Protein AF-A0A7S3RLT0-F1 (afdb_monomer_lite)

pLDDT: mean 95.05, std 6.55, range [60.88, 98.69]

Organism: NCBI:txid141414

Radius of gyration: 16.34 Å; chains: 1; bounding box: 36×35×38 Å

Structure (mmCIF, N/CA/C/O backbone):
data_AF-A0A7S3RLT0-F1
#
_entry.id   AF-A0A7S3RLT0-F1
#
loop_
_atom_site.group_PDB
_atom_site.id
_atom_site.type_symbol
_atom_site.label_atom_id
_atom_site.label_alt_id
_atom_site.label_comp_id
_atom_site.label_asym_id
_atom_site.label_entity_id
_atom_site.label_seq_id
_atom_site.pdbx_PDB_ins_code
_atom_site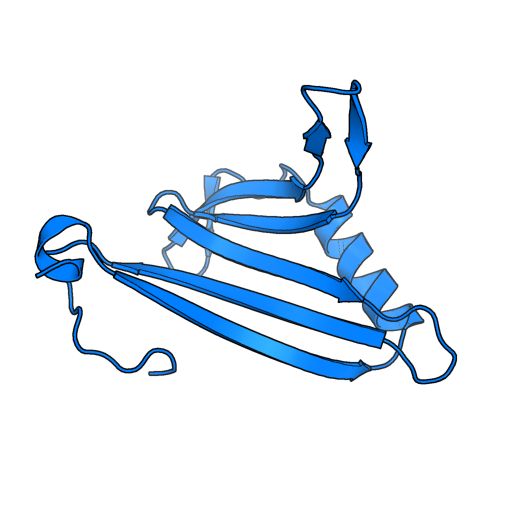.Cartn_x
_atom_site.Cartn_y
_atom_site.Cartn_z
_atom_site.occupancy
_atom_site.B_iso_or_equiv
_atom_site.auth_seq_id
_atom_site.auth_comp_id
_atom_site.auth_asym_id
_atom_site.auth_atom_id
_atom_site.pdbx_PDB_model_num
ATOM 1 N N . ALA A 1 1 ? 8.712 6.396 -23.563 1.00 84.81 1 ALA A N 1
ATOM 2 C CA . ALA A 1 1 ? 10.011 6.849 -23.026 1.00 84.81 1 ALA A CA 1
ATOM 3 C C . ALA A 1 1 ? 10.171 6.455 -21.555 1.00 84.81 1 ALA A C 1
ATOM 5 O O . ALA A 1 1 ? 11.007 5.615 -21.292 1.00 84.81 1 ALA A O 1
ATOM 6 N N . HIS A 1 2 ? 9.331 6.927 -20.620 1.00 97.31 2 HIS A N 1
ATOM 7 C CA . HIS A 1 2 ? 9.518 6.664 -19.179 1.00 97.31 2 HIS A CA 1
ATOM 8 C C . HIS A 1 2 ? 9.390 5.186 -18.748 1.00 97.31 2 HIS A C 1
ATOM 10 O O . HIS A 1 2 ? 10.306 4.644 -18.139 1.00 97.31 2 HIS A O 1
ATOM 16 N N . TRP A 1 3 ? 8.292 4.497 -19.094 1.00 97.06 3 TRP A N 1
ATOM 17 C CA . TRP A 1 3 ? 8.103 3.098 -18.667 1.00 97.06 3 TRP A CA 1
ATOM 18 C C . TRP A 1 3 ? 9.108 2.124 -19.283 1.00 97.06 3 TRP A C 1
ATOM 20 O O . TRP A 1 3 ? 9.428 1.108 -18.680 1.00 97.06 3 TRP A O 1
ATOM 30 N N . ALA A 1 4 ? 9.643 2.456 -20.457 1.00 96.38 4 ALA A N 1
ATOM 31 C CA . ALA A 1 4 ? 10.705 1.678 -21.083 1.00 96.38 4 ALA A CA 1
ATOM 32 C C . ALA A 1 4 ? 12.049 1.798 -20.338 1.00 96.38 4 ALA A C 1
ATOM 34 O O . ALA A 1 4 ? 12.927 0.972 -20.547 1.00 96.38 4 ALA A O 1
ATOM 35 N N . GLU A 1 5 ? 12.218 2.813 -19.488 1.00 97.25 5 GLU A N 1
ATOM 36 C CA . GLU A 1 5 ? 13.435 3.028 -18.702 1.00 97.25 5 GLU A CA 1
ATOM 37 C C . GLU A 1 5 ? 13.284 2.491 -17.273 1.00 97.25 5 GLU A C 1
ATOM 39 O O . GLU A 1 5 ? 14.143 1.754 -16.797 1.00 97.25 5 GLU A O 1
ATOM 44 N N . TYR A 1 6 ? 12.167 2.796 -16.605 1.00 97.50 6 TYR A N 1
ATOM 45 C CA . TYR A 1 6 ? 11.981 2.508 -15.173 1.00 97.50 6 TYR A CA 1
ATOM 46 C C . TYR A 1 6 ? 10.991 1.373 -14.876 1.00 97.50 6 TYR A C 1
ATOM 48 O O . TYR A 1 6 ? 10.887 0.905 -13.739 1.00 97.50 6 TYR A O 1
ATOM 56 N N . GLY A 1 7 ? 10.262 0.910 -15.889 1.00 97.62 7 GLY A N 1
ATOM 57 C CA . GLY A 1 7 ? 9.107 0.039 -15.728 1.00 97.62 7 GLY A CA 1
ATOM 58 C C . GLY A 1 7 ? 7.837 0.841 -15.457 1.00 97.62 7 GLY A C 1
ATOM 59 O O . GLY A 1 7 ? 7.834 2.076 -15.424 1.00 97.62 7 GLY A O 1
ATOM 60 N N . ARG A 1 8 ? 6.728 0.130 -15.281 1.00 97.62 8 ARG A N 1
ATOM 61 C CA . ARG A 1 8 ? 5.413 0.709 -15.005 1.00 97.62 8 ARG A CA 1
ATOM 62 C C . ARG A 1 8 ? 4.916 0.226 -13.653 1.00 97.62 8 ARG A C 1
ATOM 64 O O . ARG A 1 8 ? 4.919 -0.967 -13.373 1.00 97.62 8 ARG A O 1
ATOM 71 N N . ASN A 1 9 ? 4.433 1.165 -12.850 1.00 97.50 9 ASN A N 1
ATOM 72 C CA . ASN A 1 9 ? 3.594 0.869 -11.701 1.00 97.50 9 ASN A CA 1
ATOM 73 C C . ASN A 1 9 ? 2.138 1.010 -12.138 1.00 97.50 9 ASN A C 1
ATOM 75 O O . ASN A 1 9 ? 1.640 2.121 -12.333 1.00 97.50 9 ASN A O 1
ATOM 79 N N . TYR A 1 10 ? 1.474 -0.118 -12.362 1.00 97.25 10 TYR A N 1
ATOM 80 C CA . TYR A 1 10 ? 0.039 -0.142 -12.599 1.00 97.25 10 TYR A CA 1
ATOM 81 C C . TYR A 1 10 ? -0.662 0.226 -11.308 1.00 97.25 10 TYR A C 1
ATOM 83 O O . TYR A 1 10 ? -0.461 -0.448 -10.304 1.00 97.25 10 TYR A O 1
ATOM 91 N N . TYR A 1 11 ? -1.450 1.293 -11.330 1.00 97.38 11 TYR A N 1
ATOM 92 C CA . TYR A 1 11 ? -2.088 1.825 -10.139 1.00 97.38 11 TYR A CA 1
ATOM 93 C C . TYR A 1 11 ? -3.603 1.843 -10.302 1.00 97.38 11 TYR A C 1
ATOM 95 O O . TYR A 1 11 ? -4.120 2.369 -11.289 1.00 97.38 11 TYR A O 1
ATOM 103 N N . ALA A 1 12 ? -4.297 1.335 -9.290 1.00 96.75 12 ALA A N 1
ATOM 104 C CA . ALA A 1 12 ? -5.739 1.434 -9.156 1.00 96.75 12 ALA A CA 1
ATOM 105 C C . ALA A 1 12 ? -6.113 1.833 -7.725 1.00 96.75 12 ALA A C 1
ATOM 107 O O . ALA A 1 12 ? -5.441 1.476 -6.751 1.00 96.75 12 ALA A O 1
ATOM 108 N N . ARG A 1 13 ? -7.221 2.568 -7.595 1.00 97.56 13 ARG A N 1
ATOM 109 C CA . ARG A 1 13 ? -7.824 2.911 -6.307 1.00 97.56 13 ARG A CA 1
ATOM 110 C C . ARG A 1 13 ? -9.285 2.500 -6.313 1.00 97.56 13 ARG A C 1
ATOM 112 O O . ARG A 1 13 ? -10.032 2.906 -7.196 1.00 97.56 13 ARG A O 1
ATOM 119 N N . TYR A 1 14 ? -9.671 1.744 -5.298 1.00 97.38 14 TYR A N 1
ATOM 120 C CA . TYR A 1 14 ? -11.047 1.359 -5.037 1.00 97.38 14 TYR A CA 1
ATOM 121 C C . TYR A 1 14 ? -11.508 2.066 -3.769 1.00 97.38 14 TYR A C 1
ATOM 123 O O . TYR A 1 14 ? -10.897 1.905 -2.710 1.00 97.38 14 TYR A O 1
ATOM 131 N N . ASP A 1 15 ? -12.580 2.843 -3.887 1.00 97.00 15 ASP A N 1
ATOM 132 C CA . ASP A 1 15 ? -13.227 3.508 -2.763 1.00 97.00 15 ASP A CA 1
ATOM 133 C C . ASP A 1 15 ? -14.538 2.763 -2.461 1.00 97.00 15 ASP A C 1
ATOM 135 O O . ASP A 1 15 ? -15.490 2.805 -3.236 1.00 97.00 15 ASP A O 1
ATOM 139 N N . TYR A 1 16 ? -14.570 2.042 -1.340 1.00 95.94 16 TYR A N 1
ATOM 140 C CA . TYR A 1 16 ? -15.775 1.394 -0.827 1.00 95.94 16 TYR A CA 1
ATOM 141 C C . TYR A 1 16 ? -16.468 2.368 0.118 1.00 95.94 16 TYR A C 1
ATOM 143 O O . TYR A 1 16 ? -16.078 2.492 1.280 1.00 95.94 16 TYR A O 1
ATOM 151 N N . GLU A 1 17 ? -17.439 3.107 -0.405 1.00 94.81 17 GLU A N 1
ATOM 152 C CA . GLU A 1 17 ? -18.134 4.178 0.311 1.00 94.81 17 GLU A CA 1
ATOM 153 C C . GLU A 1 17 ? -19.365 3.678 1.074 1.00 94.81 17 GLU A C 1
ATOM 155 O O . GLU A 1 17 ? -19.983 2.682 0.702 1.00 94.81 17 GLU A O 1
ATOM 160 N N . GLY A 1 18 ? -19.731 4.388 2.147 1.00 93.00 18 GLY A N 1
ATOM 161 C CA . GLY A 1 18 ? -20.939 4.100 2.926 1.00 93.00 18 GLY A CA 1
ATOM 162 C C . GLY A 1 18 ? -20.924 2.738 3.625 1.00 93.00 18 GLY A C 1
ATOM 163 O O . GLY A 1 18 ? -21.984 2.201 3.939 1.00 93.00 18 GLY A O 1
ATOM 164 N N . VAL A 1 19 ? -19.741 2.158 3.853 1.00 94.25 19 VAL A N 1
ATOM 165 C CA . VAL A 1 19 ? -19.611 0.848 4.499 1.00 94.25 19 VAL A CA 1
ATOM 166 C C . VAL A 1 19 ? -19.856 0.940 6.005 1.00 94.25 19 VAL A C 1
ATOM 168 O O . VAL A 1 19 ? -19.658 1.992 6.627 1.00 94.25 19 VAL A O 1
ATOM 171 N N . ASP A 1 20 ? -20.260 -0.184 6.603 1.00 94.00 20 ASP A N 1
ATOM 172 C CA . ASP A 1 20 ? -20.437 -0.297 8.050 1.00 94.00 20 ASP A CA 1
ATOM 173 C C . ASP A 1 20 ? -19.114 -0.008 8.770 1.00 94.00 20 ASP A C 1
ATOM 175 O O . ASP A 1 20 ? -18.099 -0.686 8.566 1.00 94.00 20 ASP A O 1
ATOM 179 N N . LYS A 1 21 ? -19.120 1.043 9.592 1.00 92.56 21 LYS A N 1
ATOM 180 C CA . LYS A 1 21 ? -17.912 1.539 10.248 1.00 92.56 21 LYS A CA 1
ATOM 181 C C . LYS A 1 21 ? -17.359 0.534 11.270 1.00 92.56 21 LYS A C 1
ATOM 183 O O . LYS A 1 21 ? -16.186 0.193 11.119 1.00 92.56 21 LYS A O 1
ATOM 188 N N . PRO A 1 22 ? -18.141 0.009 12.238 1.00 93.56 22 PRO A N 1
ATOM 189 C CA . PRO A 1 22 ? -17.636 -0.986 13.187 1.00 93.56 22 PRO A CA 1
ATOM 190 C C . PRO A 1 22 ? -17.011 -2.216 12.517 1.00 93.56 22 PRO A C 1
ATOM 192 O O . PRO A 1 22 ? -15.932 -2.655 12.911 1.00 93.56 22 PRO A O 1
ATOM 195 N N . LYS A 1 23 ? -17.636 -2.752 11.462 1.00 95.62 23 LYS A N 1
ATOM 196 C CA . LYS A 1 23 ? -17.097 -3.898 10.716 1.00 95.62 23 LYS A CA 1
ATOM 197 C C . LYS A 1 23 ? -15.843 -3.554 9.927 1.00 95.62 23 LYS A C 1
ATOM 199 O O . LYS A 1 23 ? -14.928 -4.371 9.847 1.00 95.62 23 LYS A O 1
ATOM 204 N N . SER A 1 24 ? -15.764 -2.342 9.388 1.00 95.38 24 SER A N 1
ATOM 205 C CA . SER A 1 24 ? -14.550 -1.862 8.728 1.00 95.38 24 SER A CA 1
ATOM 206 C C . SER A 1 24 ? -13.398 -1.689 9.722 1.00 95.38 24 SER A C 1
ATOM 208 O O . SER A 1 24 ? -12.268 -2.060 9.418 1.00 95.38 24 SER A O 1
ATOM 210 N N . GLU A 1 25 ? -13.667 -1.181 10.926 1.00 95.12 25 GLU A N 1
ATOM 211 C CA . GLU A 1 25 ? -12.680 -1.078 12.009 1.00 95.12 25 GLU A CA 1
ATOM 212 C C . GLU A 1 25 ? -12.196 -2.465 12.464 1.00 95.12 25 GLU A C 1
ATOM 214 O O . GLU A 1 25 ? -10.989 -2.670 12.592 1.00 95.12 25 GLU A O 1
ATOM 219 N N . GLU A 1 26 ? -13.104 -3.435 12.618 1.00 97.38 26 GLU A N 1
ATOM 220 C CA . GLU A 1 26 ? -12.780 -4.837 12.932 1.00 97.38 26 GLU A CA 1
ATOM 221 C C . GLU A 1 26 ? -11.868 -5.459 11.859 1.00 97.38 26 GLU A C 1
ATOM 223 O O . GLU A 1 26 ? -10.839 -6.057 12.180 1.00 97.38 26 GLU A O 1
ATOM 228 N N . MET A 1 27 ? -12.192 -5.255 10.578 1.00 97.69 27 MET A N 1
ATOM 229 C CA . MET A 1 27 ? -11.378 -5.716 9.449 1.00 97.69 27 MET A CA 1
ATOM 230 C C . MET A 1 27 ? -9.963 -5.115 9.483 1.00 97.69 27 MET A C 1
ATOM 232 O O . MET A 1 27 ? -8.974 -5.839 9.334 1.00 97.69 27 MET A O 1
ATOM 236 N N . MET A 1 28 ? -9.849 -3.800 9.697 1.00 97.69 28 MET A N 1
ATOM 237 C CA . MET A 1 28 ? -8.553 -3.121 9.792 1.00 97.69 28 MET A CA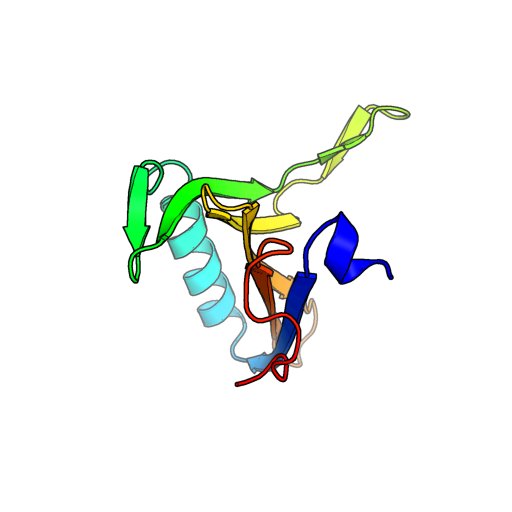 1
ATOM 238 C C . MET A 1 28 ? -7.751 -3.620 11.001 1.00 97.69 28 MET A C 1
ATOM 240 O O . MET A 1 28 ? -6.562 -3.905 10.869 1.00 97.69 28 MET A O 1
ATOM 244 N N . ALA A 1 29 ? -8.392 -3.801 12.159 1.00 97.69 29 ALA A N 1
ATOM 245 C CA . ALA A 1 29 ? -7.749 -4.331 13.359 1.00 97.69 29 ALA A CA 1
ATOM 246 C C . ALA A 1 29 ? -7.230 -5.765 13.154 1.00 97.69 29 ALA A C 1
ATOM 248 O O . ALA A 1 29 ? -6.103 -6.067 13.543 1.00 97.69 29 ALA A O 1
ATOM 249 N N . ALA A 1 30 ? -8.001 -6.626 12.484 1.00 98.06 30 ALA A N 1
ATOM 250 C CA . ALA A 1 30 ? -7.598 -7.998 12.173 1.00 98.06 30 ALA A CA 1
ATOM 251 C C . ALA A 1 30 ? -6.402 -8.072 11.206 1.00 98.06 30 ALA A C 1
ATOM 253 O O . ALA A 1 30 ? -5.590 -8.997 11.281 1.00 98.06 30 ALA A O 1
ATOM 254 N N . MET A 1 31 ? -6.277 -7.112 10.287 1.00 97.75 31 MET A N 1
ATOM 255 C CA . MET A 1 31 ? -5.085 -6.992 9.444 1.00 97.75 31 MET A CA 1
ATOM 256 C C . MET A 1 31 ? -3.889 -6.450 10.239 1.00 97.75 31 MET A C 1
ATOM 258 O O . MET A 1 31 ? -2.793 -7.003 10.148 1.00 97.75 31 MET A O 1
ATOM 262 N N . ALA A 1 32 ? -4.099 -5.416 11.058 1.00 97.75 32 ALA A N 1
ATOM 263 C CA . ALA A 1 32 ? -3.062 -4.825 11.900 1.00 97.75 32 ALA A CA 1
ATOM 264 C C . ALA A 1 32 ? -2.486 -5.829 12.913 1.00 97.75 32 ALA A C 1
ATOM 266 O O . ALA A 1 32 ? -1.275 -5.862 13.118 1.00 97.75 32 ALA A O 1
ATOM 267 N N . SER A 1 33 ? -3.314 -6.709 13.488 1.00 97.88 33 SER A N 1
ATOM 268 C CA . SER A 1 33 ? -2.866 -7.740 14.436 1.00 97.88 33 SER A CA 1
ATOM 269 C C . SER A 1 33 ? -1.934 -8.784 13.813 1.00 97.88 33 SER A C 1
ATOM 271 O O . SER A 1 33 ? -1.303 -9.550 14.535 1.00 97.88 33 SER A O 1
ATOM 273 N N . LYS A 1 34 ? -1.860 -8.844 12.478 1.00 96.56 34 LYS A N 1
ATOM 274 C CA . LYS A 1 34 ? -0.961 -9.727 11.725 1.00 96.56 34 LYS A CA 1
ATOM 275 C C . LYS A 1 34 ? 0.294 -9.009 11.230 1.00 96.56 34 LYS A C 1
ATOM 277 O O . LYS A 1 34 ? 1.067 -9.622 10.496 1.00 96.56 34 LYS A O 1
ATOM 282 N N . ALA A 1 35 ? 0.501 -7.736 11.577 1.00 96.94 35 ALA A N 1
ATOM 283 C CA . ALA A 1 35 ? 1.685 -6.975 11.177 1.00 96.94 35 ALA A CA 1
ATOM 284 C C . ALA A 1 35 ? 2.981 -7.745 11.497 1.00 96.94 35 ALA A C 1
ATOM 286 O O . ALA A 1 35 ? 3.126 -8.342 12.561 1.00 96.94 35 ALA A O 1
ATOM 287 N N . GLY A 1 36 ? 3.899 -7.787 10.534 1.00 97.06 36 GLY A N 1
ATOM 288 C CA . GLY A 1 36 ? 5.158 -8.530 10.571 1.00 97.06 36 GLY A CA 1
ATOM 289 C C . GLY A 1 36 ? 5.027 -10.046 10.387 1.00 97.06 36 GLY A C 1
ATOM 290 O O . GLY A 1 36 ? 5.972 -10.677 9.919 1.00 97.06 36 GLY A O 1
ATOM 291 N N . ALA A 1 37 ? 3.873 -10.639 10.702 1.00 97.88 37 ALA A N 1
ATOM 292 C CA . ALA A 1 37 ? 3.692 -12.090 10.723 1.00 97.88 37 ALA A CA 1
ATOM 293 C C . ALA A 1 37 ? 3.621 -12.744 9.333 1.00 97.88 37 ALA A C 1
ATOM 295 O O . ALA A 1 37 ? 3.691 -13.966 9.237 1.00 97.88 37 ALA A O 1
ATOM 296 N N . LEU A 1 38 ? 3.451 -11.959 8.264 1.00 97.06 38 LEU A N 1
ATOM 297 C CA . LEU A 1 38 ? 3.286 -12.476 6.900 1.00 97.06 38 LEU A CA 1
ATOM 298 C C . LEU A 1 38 ? 4.534 -12.286 6.033 1.00 97.06 38 LEU A C 1
ATOM 300 O O . LEU A 1 38 ? 4.552 -12.737 4.887 1.00 97.06 38 LEU A O 1
ATOM 304 N N . LYS A 1 39 ? 5.582 -11.644 6.557 1.00 97.75 39 LYS A N 1
ATOM 305 C CA . LYS A 1 39 ? 6.855 -11.489 5.851 1.00 97.75 39 LYS A CA 1
ATOM 306 C C . LYS A 1 39 ? 7.435 -12.855 5.458 1.00 97.75 39 LYS A C 1
ATOM 308 O O . LYS A 1 39 ? 7.483 -13.769 6.276 1.00 97.75 39 LYS A O 1
ATOM 313 N N . GLY A 1 40 ? 7.883 -12.980 4.210 1.00 97.81 40 GLY A N 1
ATOM 314 C CA . GLY A 1 40 ? 8.427 -14.212 3.629 1.00 97.81 40 GLY A CA 1
ATOM 315 C C . GLY A 1 40 ? 7.368 -15.231 3.195 1.00 97.81 40 GLY A C 1
ATOM 316 O O . GLY A 1 40 ? 7.706 -16.248 2.595 1.00 97.81 40 GLY A O 1
ATOM 317 N N . THR A 1 41 ? 6.081 -14.983 3.463 1.00 98.00 41 THR A N 1
ATOM 318 C CA . THR A 1 41 ? 5.001 -15.800 2.893 1.00 98.00 41 THR A CA 1
ATOM 319 C C . THR A 1 41 ? 4.691 -15.358 1.464 1.00 98.00 41 THR A C 1
ATOM 321 O O . THR A 1 41 ? 4.963 -14.219 1.079 1.00 98.00 41 THR A O 1
ATOM 324 N N . SER A 1 42 ? 4.114 -16.260 0.668 1.00 97.06 42 SER A N 1
ATOM 325 C CA . SER A 1 42 ? 3.701 -15.982 -0.709 1.00 97.06 42 SER A CA 1
ATOM 326 C C . SER A 1 42 ? 2.184 -16.013 -0.857 1.00 97.06 42 SER A C 1
ATOM 328 O O . SER A 1 42 ? 1.521 -16.927 -0.367 1.00 97.06 42 SER A O 1
ATOM 330 N N . VAL A 1 43 ? 1.640 -15.043 -1.588 1.00 92.62 43 VAL A N 1
ATOM 331 C CA . VAL A 1 43 ? 0.220 -14.958 -1.950 1.00 92.62 43 VAL A CA 1
ATOM 332 C C . VAL A 1 43 ? 0.136 -14.780 -3.459 1.00 92.62 43 VAL A C 1
ATOM 334 O O . VAL A 1 43 ? 0.733 -13.856 -4.000 1.00 92.62 43 VAL A O 1
ATOM 337 N N . GLN A 1 44 ? -0.583 -15.672 -4.149 1.00 91.19 44 GLN A N 1
ATOM 338 C CA . GLN A 1 44 ? -0.695 -15.654 -5.619 1.00 91.19 44 GLN A CA 1
ATOM 339 C C . GLN A 1 44 ? 0.674 -15.605 -6.331 1.00 91.19 44 GLN A C 1
ATOM 341 O O . GLN A 1 44 ? 0.855 -14.902 -7.320 1.00 91.19 44 GLN A O 1
ATOM 346 N N . GLY A 1 45 ? 1.671 -16.315 -5.791 1.00 94.31 45 GLY A N 1
ATOM 347 C CA . GLY A 1 45 ? 3.034 -16.334 -6.334 1.00 94.31 45 GLY A CA 1
ATOM 348 C C . GLY A 1 45 ? 3.863 -15.068 -6.076 1.00 94.31 45 GLY A C 1
ATOM 349 O O . GLY A 1 45 ? 4.987 -14.989 -6.557 1.00 94.31 45 GLY A O 1
ATOM 350 N N . MET A 1 46 ? 3.348 -14.096 -5.316 1.00 96.19 46 MET A N 1
ATOM 351 C CA 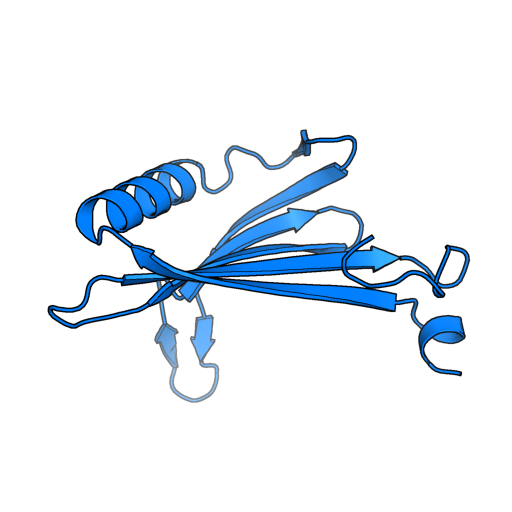. MET A 1 46 ? 4.081 -12.893 -4.912 1.00 96.19 46 MET A CA 1
ATOM 352 C C . MET A 1 46 ? 4.509 -12.997 -3.446 1.00 96.19 46 MET A C 1
ATOM 354 O O . MET A 1 46 ? 3.673 -13.210 -2.566 1.00 96.19 46 MET A O 1
ATOM 358 N N . GLU A 1 47 ? 5.802 -12.825 -3.177 1.00 98.31 47 GLU A N 1
ATOM 359 C CA . GLU A 1 47 ? 6.364 -12.891 -1.826 1.00 98.31 47 GLU A CA 1
ATOM 360 C C . GLU A 1 47 ? 6.235 -11.550 -1.094 1.00 98.31 47 GLU A C 1
ATOM 362 O O . GLU A 1 47 ? 6.570 -10.494 -1.635 1.00 98.31 47 GLU A O 1
ATOM 367 N N . ILE A 1 48 ? 5.769 -11.587 0.155 1.00 98.44 48 ILE A N 1
ATOM 368 C CA . ILE A 1 48 ? 5.602 -10.406 1.006 1.00 98.44 48 ILE A CA 1
ATOM 369 C C . ILE A 1 48 ? 6.945 -10.037 1.649 1.00 98.44 48 ILE A C 1
ATOM 371 O O . ILE A 1 48 ? 7.459 -10.755 2.507 1.00 98.44 48 ILE A O 1
ATOM 375 N N . ALA A 1 49 ? 7.478 -8.866 1.304 1.00 98.44 49 ALA A N 1
ATOM 376 C CA . ALA A 1 49 ? 8.674 -8.293 1.919 1.00 98.44 49 ALA A CA 1
ATOM 377 C C . ALA A 1 49 ? 8.369 -7.605 3.261 1.00 98.44 49 ALA A C 1
ATOM 379 O O . ALA A 1 49 ? 9.136 -7.732 4.221 1.00 98.44 49 ALA A O 1
ATOM 380 N N . THR A 1 50 ? 7.237 -6.900 3.331 1.00 98.06 50 THR A N 1
ATOM 381 C CA . THR A 1 50 ? 6.791 -6.159 4.518 1.00 98.06 50 THR A CA 1
ATOM 382 C C . THR A 1 50 ? 5.276 -6.223 4.625 1.00 98.06 50 THR A C 1
ATOM 384 O O . THR A 1 50 ? 4.574 -5.996 3.641 1.00 98.06 50 THR A O 1
ATOM 387 N N . ASN A 1 51 ? 4.760 -6.457 5.830 1.00 98.31 51 ASN A N 1
ATOM 388 C CA . ASN A 1 51 ? 3.365 -6.188 6.142 1.00 98.31 51 ASN A CA 1
ATOM 389 C C . ASN A 1 51 ? 3.271 -5.431 7.470 1.00 98.31 51 ASN A C 1
ATOM 391 O O . ASN A 1 51 ? 3.709 -5.937 8.498 1.00 98.31 51 ASN A O 1
ATOM 395 N N . ASP A 1 52 ? 2.763 -4.206 7.465 1.00 98.38 52 ASP A N 1
ATOM 396 C CA . ASP A 1 52 ? 2.808 -3.339 8.644 1.00 98.38 52 ASP A CA 1
ATOM 397 C C . ASP A 1 52 ? 1.647 -2.344 8.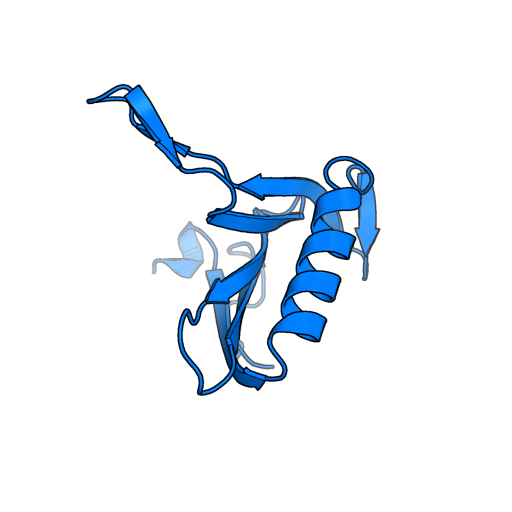707 1.00 98.38 52 ASP A C 1
ATOM 399 O O . ASP A 1 52 ? 0.804 -2.258 7.810 1.00 98.38 52 ASP A O 1
ATOM 403 N N . VAL A 1 53 ? 1.603 -1.604 9.814 1.00 98.31 53 VAL A N 1
ATOM 404 C CA . VAL A 1 53 ? 0.778 -0.409 9.967 1.00 98.31 53 VAL A CA 1
ATOM 405 C C . VAL A 1 53 ? 1.704 0.792 9.821 1.00 98.31 53 VAL A C 1
ATOM 407 O O . VAL A 1 53 ? 2.635 0.955 10.605 1.00 98.31 53 VAL A O 1
ATOM 410 N N . PHE A 1 54 ? 1.469 1.617 8.805 1.00 98.12 54 PHE A N 1
ATOM 411 C CA . PHE A 1 54 ? 2.336 2.736 8.474 1.00 98.12 54 PHE A CA 1
ATOM 412 C C . PHE A 1 54 ? 2.342 3.792 9.583 1.00 98.12 54 PHE A C 1
ATOM 414 O O . PHE A 1 54 ? 1.291 4.278 10.020 1.00 98.12 54 PHE A O 1
ATOM 421 N N . GLU A 1 55 ? 3.553 4.161 9.982 1.00 97.50 55 GLU A N 1
ATOM 422 C CA . GLU A 1 55 ? 3.872 5.252 10.889 1.00 97.50 55 GLU A CA 1
ATOM 423 C C . GLU A 1 55 ? 4.913 6.144 10.212 1.00 97.50 55 GLU A C 1
ATOM 425 O O . GLU A 1 55 ? 5.808 5.658 9.515 1.00 97.50 55 GLU A O 1
ATOM 430 N N . TYR A 1 56 ? 4.775 7.451 10.398 1.00 98.00 56 TYR A N 1
ATOM 431 C CA . TYR A 1 56 ? 5.714 8.441 9.891 1.00 98.00 56 TYR A CA 1
ATOM 432 C C . TYR A 1 56 ? 6.132 9.374 11.022 1.00 98.00 56 TYR A C 1
ATOM 434 O O . TYR A 1 56 ? 5.271 9.925 11.711 1.00 98.00 56 TYR A O 1
ATOM 442 N N . THR A 1 57 ? 7.442 9.549 11.176 1.00 98.19 57 THR A N 1
ATOM 443 C CA . THR A 1 57 ? 8.041 10.546 12.064 1.00 98.19 57 THR A CA 1
ATOM 444 C C . THR A 1 57 ? 8.568 11.682 11.208 1.00 98.19 57 THR A C 1
ATOM 446 O O . THR A 1 57 ? 9.441 11.462 10.365 1.00 98.19 57 THR A O 1
ATOM 449 N N . ASP A 1 58 ? 8.033 12.879 11.409 1.00 98.00 58 ASP A N 1
ATOM 450 C CA . ASP A 1 58 ? 8.443 14.054 10.658 1.00 98.00 58 ASP A CA 1
ATOM 451 C C . ASP A 1 58 ? 9.860 14.498 11.073 1.00 98.00 58 ASP A C 1
ATOM 453 O O . ASP A 1 58 ? 10.125 14.672 12.265 1.00 98.00 58 ASP A O 1
ATOM 457 N N . PRO A 1 59 ? 10.803 14.666 10.128 1.00 97.81 59 PRO A N 1
ATOM 458 C CA . PRO A 1 59 ? 12.186 15.006 10.453 1.00 97.81 59 PRO A CA 1
ATOM 459 C C . PRO A 1 59 ? 12.396 16.491 10.791 1.00 97.81 59 PRO A C 1
ATOM 461 O O . PRO A 1 59 ? 13.497 16.854 11.203 1.00 97.81 59 PRO A O 1
ATOM 464 N N . VAL A 1 60 ? 11.394 17.354 10.590 1.00 98.31 60 VAL A N 1
ATOM 465 C CA . VAL A 1 60 ? 11.460 18.794 10.878 1.00 98.31 60 VAL A CA 1
ATOM 466 C C . VAL A 1 60 ? 10.989 19.076 12.299 1.00 98.31 60 VAL A C 1
ATOM 468 O O . VAL A 1 60 ? 11.692 19.759 13.043 1.00 98.31 60 VAL A O 1
ATOM 471 N N . ASP A 1 61 ? 9.821 18.555 12.679 1.00 98.00 61 ASP A N 1
ATOM 472 C CA . ASP A 1 61 ? 9.207 18.839 13.985 1.00 98.00 61 ASP A CA 1
ATOM 473 C C . ASP A 1 61 ? 9.173 17.642 14.952 1.00 98.00 61 ASP A C 1
ATOM 475 O O . ASP A 1 61 ? 8.840 17.806 16.127 1.00 98.00 61 ASP A O 1
ATOM 479 N N . GLY A 1 62 ? 9.558 16.446 14.497 1.00 97.75 62 GLY A N 1
ATOM 480 C CA . GLY A 1 62 ? 9.576 15.228 15.309 1.00 97.75 62 GLY A CA 1
ATOM 481 C C . GLY A 1 62 ? 8.192 14.647 15.604 1.00 97.75 62 GLY A C 1
ATOM 482 O O . GLY A 1 62 ? 8.086 13.699 16.388 1.00 97.75 62 GLY A O 1
ATOM 483 N N . SER A 1 63 ? 7.124 15.194 15.018 1.00 98.12 63 SER A N 1
ATOM 484 C CA . SER A 1 63 ? 5.768 14.686 15.203 1.00 98.12 63 SER A CA 1
ATOM 485 C C . SER A 1 63 ? 5.622 13.276 14.633 1.00 98.12 63 SER A C 1
ATOM 487 O O . SER A 1 63 ? 6.231 12.911 13.628 1.00 98.12 63 SER A O 1
ATOM 489 N N . VAL A 1 64 ? 4.806 12.454 15.297 1.00 98.06 64 VAL A N 1
ATOM 490 C CA . VAL A 1 64 ? 4.618 11.045 14.935 1.00 98.06 64 VAL A CA 1
ATOM 491 C C . VAL A 1 64 ? 3.171 10.800 14.528 1.00 98.06 64 VAL A C 1
ATOM 493 O O . VAL A 1 64 ? 2.256 10.846 15.352 1.00 98.06 64 VAL A O 1
ATOM 496 N N . SER A 1 65 ? 2.970 10.484 13.252 1.00 97.69 65 SER A N 1
ATOM 497 C CA . SER A 1 65 ? 1.679 10.105 12.681 1.00 97.69 65 SER A CA 1
ATOM 498 C C . SER A 1 65 ? 1.564 8.587 12.604 1.00 97.69 65 SER A C 1
ATOM 500 O O . SER A 1 65 ? 2.125 7.957 11.709 1.00 97.69 65 SER A O 1
ATOM 502 N N . LYS A 1 66 ? 0.813 7.995 13.535 1.00 96.31 66 LYS A N 1
ATOM 503 C CA . LYS A 1 66 ? 0.561 6.543 13.595 1.00 96.31 66 LYS A CA 1
ATOM 504 C C . LYS A 1 66 ? -0.696 6.152 12.823 1.00 96.31 66 LYS A C 1
ATOM 506 O O . LYS A 1 66 ? -1.541 7.003 12.540 1.00 96.31 66 LYS A O 1
ATOM 511 N N . ASN A 1 67 ? -0.853 4.858 12.543 1.00 94.12 67 ASN A N 1
ATOM 512 C CA . ASN A 1 67 ? -2.070 4.271 11.964 1.00 94.12 67 ASN A CA 1
ATOM 513 C C . ASN A 1 67 ? -2.473 4.868 10.600 1.00 94.12 67 ASN A C 1
ATOM 515 O O . ASN A 1 67 ? -3.657 5.001 10.299 1.00 94.12 67 ASN A O 1
ATOM 519 N N . GLN A 1 68 ? -1.498 5.234 9.762 1.00 96.69 68 GLN A N 1
ATOM 520 C CA . GLN A 1 68 ? -1.746 5.965 8.509 1.00 96.69 68 GLN A CA 1
ATOM 521 C C . GLN A 1 68 ? -2.130 5.076 7.314 1.00 96.69 68 GLN A C 1
ATOM 523 O O . GLN A 1 68 ? -2.435 5.574 6.225 1.00 96.69 68 GLN A O 1
ATOM 528 N N . GLY A 1 69 ? -2.174 3.763 7.523 1.00 97.31 69 GLY A N 1
ATOM 529 C CA . GLY A 1 69 ? -2.624 2.774 6.552 1.00 97.31 69 GLY A CA 1
ATOM 530 C C . GLY A 1 69 ? -1.967 1.426 6.803 1.00 97.31 69 GLY A C 1
ATOM 531 O O . GLY A 1 69 ? -0.872 1.361 7.349 1.00 97.31 69 GLY A O 1
ATOM 532 N N . ILE A 1 70 ? -2.627 0.347 6.406 1.00 98.50 70 ILE A N 1
ATOM 533 C CA . ILE A 1 70 ? -2.059 -1.002 6.472 1.00 98.50 70 ILE A CA 1
ATOM 534 C C . ILE A 1 70 ? -1.405 -1.283 5.131 1.00 98.50 70 ILE A C 1
ATOM 536 O O . ILE A 1 70 ? -2.043 -1.076 4.099 1.00 98.50 70 ILE A O 1
ATOM 540 N N . ARG A 1 71 ? -0.151 -1.733 5.132 1.00 98.69 71 ARG A N 1
ATOM 541 C CA . ARG A 1 71 ? 0.615 -1.977 3.908 1.00 98.69 71 ARG A CA 1
ATOM 542 C C . ARG A 1 71 ? 0.972 -3.446 3.791 1.00 98.69 71 ARG A C 1
ATOM 544 O O . ARG A 1 71 ? 1.388 -4.065 4.764 1.00 98.69 71 ARG A O 1
ATOM 551 N N . PHE A 1 72 ? 0.885 -3.956 2.574 1.00 98.44 72 PHE A N 1
ATOM 552 C CA . PHE A 1 72 ? 1.503 -5.197 2.134 1.00 98.44 72 PHE A CA 1
ATOM 553 C C . PHE A 1 72 ? 2.420 -4.827 0.976 1.00 98.44 72 PHE A C 1
ATOM 555 O O . PHE A 1 72 ? 1.945 -4.345 -0.049 1.00 98.44 72 PHE A O 1
ATOM 562 N N . ILE A 1 73 ? 3.725 -4.981 1.158 1.00 98.50 73 ILE A N 1
ATOM 563 C CA . ILE A 1 73 ? 4.746 -4.658 0.161 1.00 98.50 73 ILE A CA 1
ATOM 564 C C . ILE A 1 73 ? 5.396 -5.968 -0.249 1.00 98.50 73 ILE A C 1
ATOM 566 O O . ILE A 1 73 ? 5.832 -6.741 0.607 1.00 98.50 73 ILE A O 1
ATOM 570 N N . PHE A 1 74 ? 5.448 -6.208 -1.550 1.00 98.62 74 PHE A N 1
ATOM 571 C CA . PHE A 1 74 ? 6.014 -7.409 -2.137 1.00 98.62 74 PHE A CA 1
ATOM 572 C C . PHE A 1 74 ? 7.478 -7.189 -2.521 1.00 98.62 74 PHE A C 1
ATOM 574 O O . PHE A 1 74 ? 7.939 -6.056 -2.676 1.00 98.62 74 PHE A O 1
ATOM 581 N N . THR A 1 75 ? 8.224 -8.281 -2.660 1.00 98.38 75 THR A N 1
ATOM 582 C CA . THR A 1 75 ? 9.656 -8.249 -3.004 1.00 98.38 75 THR A CA 1
ATOM 583 C C . THR A 1 75 ? 9.934 -7.658 -4.389 1.00 98.38 75 THR A C 1
ATOM 585 O O . THR A 1 75 ? 11.015 -7.119 -4.608 1.00 98.38 75 THR A O 1
ATOM 588 N N . ASP A 1 76 ? 8.959 -7.692 -5.301 1.00 96.56 76 ASP A N 1
ATOM 589 C CA . ASP A 1 7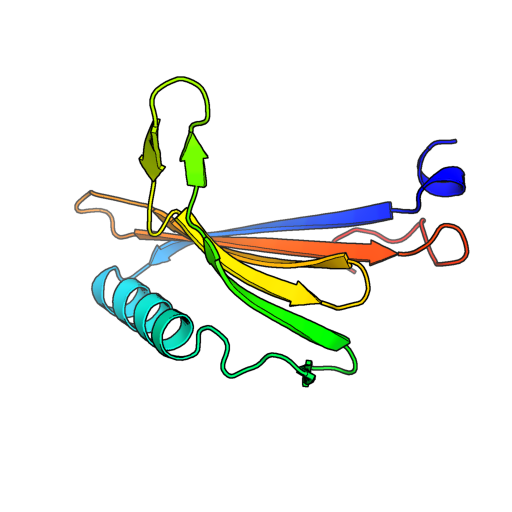6 ? 9.048 -7.104 -6.644 1.00 96.56 76 ASP A CA 1
ATOM 590 C C . ASP A 1 76 ? 8.761 -5.588 -6.688 1.00 96.56 76 ASP A C 1
ATOM 592 O O . ASP A 1 76 ? 8.775 -4.996 -7.763 1.00 96.56 76 ASP A O 1
ATOM 596 N N . GLY A 1 77 ? 8.491 -4.954 -5.540 1.00 96.81 77 GLY A N 1
ATOM 597 C CA . GLY A 1 77 ? 8.150 -3.530 -5.440 1.00 96.81 77 GLY A CA 1
ATOM 598 C C . GLY A 1 77 ? 6.652 -3.222 -5.534 1.00 96.81 77 GLY A C 1
ATOM 599 O O . GLY A 1 77 ? 6.249 -2.089 -5.271 1.00 96.81 77 GLY A O 1
ATOM 600 N N . SER A 1 78 ? 5.814 -4.216 -5.839 1.00 98.00 78 SER A N 1
ATOM 601 C CA . SER A 1 78 ? 4.354 -4.076 -5.809 1.00 98.00 78 SER A CA 1
ATOM 602 C C . SER A 1 78 ? 3.852 -3.861 -4.383 1.00 98.00 78 SER A C 1
ATOM 604 O O . SER A 1 78 ? 4.486 -4.273 -3.406 1.00 98.00 78 SER A O 1
ATOM 606 N N . ARG A 1 79 ? 2.674 -3.252 -4.235 1.00 98.25 79 ARG A N 1
ATOM 607 C CA . ARG A 1 79 ? 2.070 -3.029 -2.921 1.00 98.25 79 ARG A CA 1
ATOM 608 C C . ARG A 1 79 ? 0.553 -2.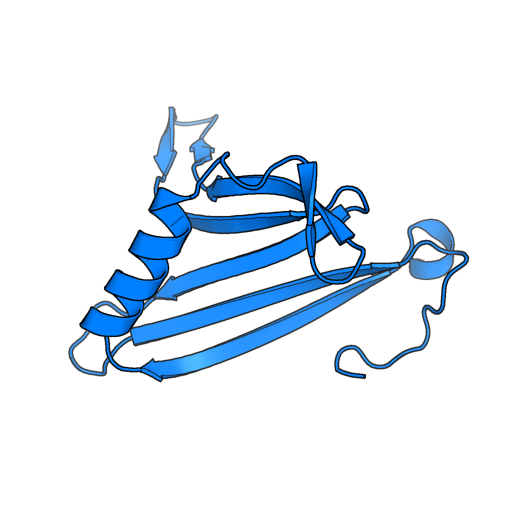937 -2.945 1.00 98.25 79 ARG A C 1
ATOM 610 O O . ARG A 1 79 ? -0.061 -2.469 -3.899 1.00 98.25 79 ARG A O 1
ATOM 617 N N . ILE A 1 80 ? -0.034 -3.343 -1.827 1.00 98.31 80 ILE A N 1
ATOM 618 C CA . ILE A 1 80 ? -1.445 -3.166 -1.501 1.00 98.31 80 ILE A CA 1
ATOM 619 C C . ILE A 1 80 ? -1.516 -2.328 -0.230 1.00 98.31 80 ILE A C 1
ATOM 621 O O . ILE A 1 80 ? -0.853 -2.643 0.761 1.00 98.31 80 ILE A O 1
ATOM 625 N N . ILE A 1 81 ? -2.308 -1.258 -0.245 1.00 98.56 81 ILE A N 1
ATOM 626 C CA . ILE A 1 81 ? -2.492 -0.391 0.921 1.00 98.56 81 ILE A CA 1
ATOM 627 C C . ILE A 1 81 ? -3.981 -0.267 1.229 1.00 98.56 81 ILE A C 1
ATOM 629 O O . ILE A 1 81 ? -4.778 0.046 0.348 1.00 98.56 81 ILE A O 1
ATOM 633 N N . PHE A 1 82 ? -4.342 -0.451 2.496 1.00 98.56 82 PHE A N 1
ATOM 634 C CA . PHE A 1 82 ? -5.679 -0.177 3.011 1.00 98.56 82 PHE A CA 1
ATOM 635 C C . PHE A 1 82 ? -5.659 1.083 3.868 1.00 98.56 82 PHE A C 1
ATOM 637 O O . PHE A 1 82 ? -4.820 1.232 4.761 1.00 98.56 82 PHE A O 1
ATOM 644 N N . ARG A 1 83 ? -6.622 1.976 3.642 1.00 98.00 83 ARG A N 1
ATOM 645 C CA . ARG A 1 83 ? -6.890 3.118 4.521 1.00 98.00 83 ARG A CA 1
ATOM 646 C C . ARG A 1 83 ? -8.366 3.159 4.860 1.00 98.00 83 ARG A C 1
ATOM 648 O O . ARG A 1 83 ? -9.209 3.041 3.979 1.00 98.00 83 ARG A O 1
ATOM 655 N N . LEU A 1 84 ? -8.668 3.381 6.130 1.00 96.06 84 LEU A N 1
ATOM 656 C CA . LEU A 1 84 ? -10.021 3.658 6.585 1.00 96.06 84 LEU A CA 1
ATOM 657 C C . LEU A 1 84 ? -10.158 5.161 6.798 1.00 96.06 84 LEU A C 1
ATOM 659 O O . LEU A 1 84 ? -9.305 5.793 7.419 1.00 96.06 84 LEU A O 1
ATOM 663 N N . SER A 1 85 ? -11.213 5.743 6.248 1.00 90.44 85 SER A N 1
ATOM 664 C CA . SER A 1 85 ? -11.514 7.167 6.378 1.00 90.44 85 SER A CA 1
ATOM 665 C C . SER A 1 85 ? -13.002 7.371 6.619 1.00 90.44 85 SER A C 1
ATOM 667 O O . SER A 1 85 ? -13.799 6.510 6.273 1.00 90.44 85 SER A O 1
ATOM 669 N N . GLY A 1 86 ? -13.378 8.499 7.216 1.00 82.81 86 GLY A N 1
ATOM 670 C CA . GLY A 1 86 ? -14.766 8.789 7.580 1.00 82.81 86 GLY A CA 1
ATOM 671 C C . GLY A 1 86 ? -14.941 8.871 9.093 1.00 82.81 86 GLY A C 1
ATOM 672 O O . GLY A 1 86 ? -14.804 7.889 9.819 1.00 82.81 86 GLY A O 1
ATOM 673 N N . THR A 1 87 ? -15.222 10.077 9.577 1.00 60.88 87 THR A N 1
ATOM 674 C CA . THR A 1 87 ? -15.406 10.391 11.003 1.00 60.88 87 THR A CA 1
ATOM 675 C C . THR A 1 87 ? -16.862 10.716 11.352 1.00 60.88 87 THR A C 1
ATOM 677 O O . THR A 1 87 ? -17.144 11.074 12.491 1.00 60.88 87 THR A O 1
ATOM 680 N N . GLY A 1 88 ? -17.791 10.583 10.398 1.00 66.44 88 GLY A N 1
ATOM 681 C CA . GLY A 1 88 ? -19.186 11.008 10.539 1.00 66.44 88 GLY A CA 1
ATOM 682 C C . GLY A 1 88 ? -20.202 9.874 10.710 1.00 66.44 88 GLY A C 1
ATOM 683 O O . GLY A 1 88 ? -19.863 8.696 10.756 1.00 66.44 88 GLY A O 1
ATOM 684 N N . VAL A 1 89 ? -21.477 10.265 10.766 1.00 66.81 89 VAL A N 1
ATOM 685 C CA . VAL A 1 89 ? -22.662 9.384 10.847 1.00 66.81 89 VAL A CA 1
ATOM 686 C C . VAL A 1 89 ? -22.994 8.657 9.535 1.00 66.81 89 VAL A C 1
ATOM 688 O O . VAL A 1 89 ? -23.774 7.713 9.550 1.00 66.81 89 VAL A O 1
ATOM 691 N N . ALA A 1 90 ? -22.393 9.057 8.411 1.00 74.06 90 ALA A N 1
ATOM 692 C CA . ALA A 1 90 ? -22.681 8.525 7.073 1.00 74.06 90 ALA A CA 1
ATOM 693 C C . ALA A 1 90 ? -21.942 7.208 6.732 1.00 74.06 90 ALA A C 1
ATOM 695 O O . ALA A 1 90 ? -21.837 6.845 5.563 1.00 74.06 90 ALA A O 1
ATOM 696 N N . GLY A 1 91 ? -21.410 6.506 7.736 1.00 86.00 91 GLY A N 1
ATOM 697 C CA . GLY A 1 91 ? -20.567 5.324 7.548 1.00 86.00 91 GLY A CA 1
ATOM 698 C C . GLY A 1 91 ? -19.091 5.671 7.339 1.00 86.00 91 GLY A C 1
ATOM 699 O O . GLY A 1 91 ? -18.640 6.781 7.640 1.00 86.00 91 GLY A O 1
ATOM 700 N N . ALA A 1 92 ? -18.327 4.693 6.862 1.00 93.69 92 ALA A N 1
ATOM 701 C CA . ALA A 1 92 ? -16.913 4.855 6.547 1.00 93.69 92 ALA A CA 1
ATOM 702 C C . ALA A 1 92 ? -16.645 4.647 5.050 1.00 93.69 92 ALA A C 1
ATOM 704 O O . ALA A 1 92 ? -17.474 4.126 4.308 1.00 93.69 92 ALA A O 1
ATOM 705 N N . THR A 1 93 ? -15.454 5.049 4.622 1.00 95.88 93 THR A N 1
ATOM 706 C CA . THR A 1 93 ? -14.888 4.726 3.319 1.00 95.88 93 THR A CA 1
ATOM 707 C C . THR A 1 93 ? -13.614 3.922 3.528 1.00 95.88 93 THR A C 1
ATOM 709 O O . THR A 1 93 ? -12.628 4.445 4.069 1.00 95.88 93 THR A O 1
ATOM 712 N N . VAL A 1 94 ? -13.613 2.672 3.068 1.00 97.12 94 VAL A N 1
ATOM 713 C CA . VAL A 1 94 ? -12.386 1.880 2.922 1.00 97.12 94 VAL A CA 1
ATOM 714 C C . VAL A 1 94 ? -11.783 2.212 1.564 1.00 97.12 94 VAL A C 1
ATOM 716 O O . VAL A 1 94 ? -12.410 1.999 0.531 1.00 97.12 94 VAL A O 1
ATOM 719 N N . ARG A 1 95 ? -10.558 2.729 1.564 1.00 98.19 95 ARG A N 1
ATOM 720 C CA . ARG A 1 95 ? -9.774 2.980 0.354 1.00 98.19 95 ARG A CA 1
ATOM 721 C C . ARG A 1 95 ? -8.734 1.885 0.195 1.00 98.19 95 ARG A C 1
ATOM 723 O O . ARG A 1 95 ? -7.871 1.725 1.062 1.00 98.19 95 ARG A O 1
ATOM 730 N N . LEU A 1 96 ? -8.821 1.160 -0.910 1.00 98.31 96 LEU A N 1
ATOM 731 C CA . LEU A 1 96 ? -7.874 0.133 -1.315 1.00 98.31 96 LEU A CA 1
ATOM 732 C C . LEU A 1 96 ? -7.034 0.667 -2.473 1.00 98.31 96 LEU A C 1
ATOM 734 O O . LEU A 1 96 ? -7.554 0.983 -3.541 1.00 98.31 96 LEU A O 1
ATOM 738 N N . TYR A 1 97 ? -5.733 0.760 -2.246 1.00 98.38 97 TYR A N 1
ATOM 739 C CA . TYR A 1 97 ? -4.748 1.131 -3.249 1.00 98.38 97 TYR A CA 1
ATOM 740 C C . TYR A 1 97 ? -4.038 -0.135 -3.706 1.00 98.38 97 TYR A C 1
ATOM 742 O O . TYR A 1 97 ? -3.525 -0.892 -2.877 1.00 98.38 97 TYR A O 1
ATOM 750 N N . LEU A 1 98 ? -4.010 -0.347 -5.012 1.00 97.56 98 LEU A N 1
ATOM 751 C CA . LEU A 1 98 ? -3.331 -1.460 -5.652 1.00 97.56 98 LEU A CA 1
ATOM 752 C C . LEU A 1 98 ? -2.244 -0.876 -6.541 1.00 97.56 98 LEU A C 1
ATOM 754 O O . LEU A 1 98 ? -2.529 -0.032 -7.388 1.00 97.56 98 LEU A O 1
ATOM 758 N N . GLU A 1 99 ? -1.010 -1.317 -6.338 1.00 97.50 99 GLU A N 1
ATOM 759 C CA . GLU A 1 99 ? 0.112 -0.969 -7.194 1.00 97.50 99 GLU A CA 1
ATOM 760 C C . GLU A 1 99 ? 0.866 -2.234 -7.587 1.00 97.50 99 GLU A C 1
ATOM 762 O O . GLU A 1 99 ? 1.424 -2.922 -6.731 1.00 97.50 99 GLU A O 1
ATOM 767 N N . LYS A 1 100 ? 0.873 -2.550 -8.882 1.00 96.38 100 LYS A N 1
ATOM 768 C CA . LYS A 1 100 ? 1.611 -3.683 -9.438 1.00 96.38 100 LYS A CA 1
ATOM 769 C C . LYS A 1 100 ? 2.786 -3.162 -10.249 1.00 96.38 100 LYS A C 1
ATOM 771 O O . LYS A 1 100 ? 2.592 -2.517 -11.281 1.00 96.38 100 LYS A O 1
ATOM 776 N N . TYR A 1 101 ? 3.998 -3.463 -9.800 1.00 97.06 101 TYR A N 1
ATOM 777 C CA . TYR A 1 101 ? 5.189 -3.146 -10.572 1.00 97.06 101 TYR A CA 1
ATOM 778 C C . TYR A 1 101 ? 5.349 -4.131 -11.732 1.00 97.06 101 TYR A C 1
ATOM 780 O O . TYR A 1 101 ? 5.107 -5.333 -11.606 1.00 97.06 101 TYR A O 1
ATOM 788 N N . THR A 1 102 ? 5.758 -3.611 -12.882 1.00 96.81 102 THR A N 1
ATOM 789 C CA . THR A 1 102 ? 6.202 -4.381 -14.039 1.00 96.81 102 THR A CA 1
ATOM 790 C C . THR A 1 102 ? 7.482 -3.756 -14.572 1.00 96.81 102 THR A C 1
ATOM 792 O O . THR A 1 102 ? 7.511 -2.574 -14.919 1.00 96.81 102 THR A O 1
ATOM 795 N N . ALA A 1 103 ? 8.547 -4.554 -14.628 1.00 97.00 103 ALA A N 1
ATOM 796 C CA . ALA A 1 103 ? 9.846 -4.130 -15.138 1.00 97.00 103 ALA A CA 1
ATOM 797 C C . ALA A 1 103 ? 9.765 -3.681 -16.612 1.00 97.00 103 ALA A C 1
ATOM 799 O O . ALA A 1 103 ? 8.849 -4.108 -17.316 1.00 97.00 103 ALA A O 1
ATOM 800 N N . PRO A 1 104 ? 10.735 -2.893 -17.123 1.00 97.19 104 PRO A N 1
ATOM 801 C CA . PRO A 1 104 ? 10.760 -2.453 -18.522 1.00 97.19 104 PRO A CA 1
ATOM 802 C C . PRO A 1 104 ? 10.591 -3.561 -19.572 1.00 97.19 104 PRO A C 1
ATOM 804 O O . PRO A 1 104 ? 10.071 -3.315 -20.655 1.00 97.19 104 PRO A O 1
ATOM 807 N N . SER A 1 105 ? 11.052 -4.774 -19.258 1.00 96.75 105 SER A N 1
ATOM 808 C CA . SER A 1 105 ? 10.963 -5.958 -20.119 1.00 96.75 105 SER A CA 1
ATOM 809 C C . SER A 1 105 ? 9.606 -6.666 -20.078 1.00 96.75 105 SER A C 1
ATOM 811 O O . SER A 1 105 ? 9.391 -7.610 -20.836 1.00 96.75 105 SER A O 1
ATOM 813 N N . GLY A 1 106 ? 8.718 -6.267 -19.168 1.00 95.00 106 GLY A N 1
ATOM 814 C CA . GLY A 1 106 ? 7.386 -6.835 -19.036 1.00 95.00 106 GLY A CA 1
ATOM 815 C C . GLY A 1 106 ? 6.382 -6.222 -20.006 1.00 95.00 106 GLY A C 1
ATOM 816 O O . GLY A 1 106 ? 6.704 -5.391 -20.854 1.00 95.00 106 GLY A O 1
ATOM 817 N N . ASP A 1 107 ? 5.126 -6.632 -19.862 1.00 94.88 107 ASP A N 1
ATOM 818 C CA . ASP A 1 107 ? 4.033 -6.032 -20.614 1.00 94.88 107 ASP A CA 1
ATOM 819 C C . ASP A 1 107 ? 3.653 -4.690 -19.983 1.00 94.88 107 ASP A C 1
ATOM 821 O O . ASP A 1 107 ? 3.046 -4.634 -18.913 1.00 94.88 107 ASP A O 1
ATOM 825 N N . LEU A 1 108 ? 4.058 -3.600 -20.632 1.00 95.50 108 LEU A N 1
ATOM 826 C CA . LEU A 1 108 ? 3.821 -2.227 -20.183 1.00 95.50 108 LEU A CA 1
ATOM 827 C C . LEU A 1 108 ? 2.552 -1.611 -20.789 1.00 95.50 108 LEU A C 1
ATOM 829 O O . LEU A 1 108 ? 2.209 -0.480 -20.437 1.00 95.50 108 LEU A O 1
ATOM 833 N N . GLY A 1 109 ? 1.896 -2.309 -21.722 1.00 94.19 109 GLY A N 1
ATOM 834 C CA . GLY A 1 109 ? 0.799 -1.788 -22.540 1.00 94.19 109 GLY A CA 1
ATOM 835 C C . GLY A 1 109 ? -0.599 -2.138 -22.039 1.00 94.19 109 GLY A C 1
ATOM 836 O O . GLY A 1 109 ? -1.565 -1.666 -22.632 1.00 94.19 109 GLY A O 1
ATOM 837 N N . ARG A 1 110 ? -0.718 -2.931 -20.967 1.00 91.62 110 ARG A N 1
ATOM 838 C CA . ARG A 1 110 ? -2.018 -3.359 -20.431 1.00 91.62 110 ARG A CA 1
ATOM 839 C C . ARG A 1 110 ? -2.834 -2.188 -19.897 1.00 91.62 110 ARG A C 1
ATOM 841 O O . ARG A 1 110 ? -2.285 -1.144 -19.506 1.00 91.62 110 ARG A O 1
ATOM 848 N N . ASP A 1 111 ? -4.145 -2.376 -19.847 1.00 91.81 111 ASP A N 1
ATOM 849 C CA . ASP A 1 111 ? -4.981 -1.536 -19.002 1.00 91.81 111 ASP A CA 1
ATOM 850 C C . ASP A 1 111 ? -4.673 -1.816 -17.520 1.00 91.81 111 ASP A C 1
ATOM 852 O O . ASP A 1 111 ? -4.178 -2.881 -17.165 1.00 91.81 111 ASP A O 1
ATOM 856 N N . ALA A 1 112 ? -4.889 -0.837 -16.641 1.00 87.75 112 ALA A N 1
ATOM 857 C CA . ALA A 1 112 ? -4.597 -1.005 -15.217 1.00 87.75 112 ALA A CA 1
ATOM 858 C C . ALA A 1 112 ? -5.619 -1.887 -14.477 1.00 87.75 112 ALA A C 1
ATOM 860 O O . ALA A 1 112 ? -5.360 -2.264 -13.333 1.00 87.75 112 ALA A O 1
ATOM 861 N N . PHE A 1 113 ? -6.756 -2.190 -15.107 1.00 85.88 113 PHE A N 1
ATOM 862 C CA . PHE A 1 113 ? -7.838 -3.001 -14.552 1.00 85.88 113 PHE A CA 1
ATOM 863 C C . PHE A 1 113 ? -7.989 -4.379 -15.220 1.00 85.88 113 PHE A C 1
ATOM 865 O O . PHE A 1 113 ? -8.891 -5.126 -14.836 1.00 85.88 113 PHE A O 1
ATOM 872 N N . GLU A 1 114 ? -7.119 -4.718 -16.177 1.00 72.00 114 GLU A N 1
ATOM 873 C CA . GLU A 1 114 ? -7.013 -6.044 -16.816 1.00 72.00 114 GLU A CA 1
ATOM 874 C C . GLU A 1 114 ? -5.855 -6.870 -16.237 1.00 72.00 114 GLU A C 1
ATOM 876 O O . GLU A 1 114 ? -6.063 -8.084 -16.007 1.00 72.00 114 GLU A O 1
#

Foldseek 3Di:
DVCLVFNDWLKDKDKDFLDAAVVVVVVQVVQQVCFPVQAQPDDPNWGFNGWHQDWDQDPPPRDIDTRQWTWTATPLRWIWTWDWADDDPSHIIIMIMGIDTDHSPGPRPDHSVD

InterPro domains:
  IPR036900 Alpha-D-phosphohexomutase, C-terminal domain superfamily [SSF55957] (8-111)
  IPR045244 Phosphoglucomutase [PTHR22573] (2-111)

Secondary structure (DSSP, 8-state):
-HHHHH-EEEEEEEEEEEE-HHHHHHHHHHHHTTTTTTTT-EETTEEEEEEEE--EE-TTT--EE----EEEEETTS-EEEEEEE--STT-EEEEEEEEEEE-TTS--SS-TT-

Sequence (114 aa):
AHWAEYGRNYYARYDYEGVDKPKSEEMMAAMASKAGALKGTSVQGMEIATNDVFEYTDPVDGSVSKNQGIRFIFTDGSRIIFRLSGTGVAGATVRLYLEKYTAPSGDLGRDAFE